Protein AF-A0A915ZDH3-F1 (afdb_monomer)

Nearest PDB structures (foldseek):
  3ffl-assembly2_B  TM=3.542E-01  e=4.500E+00  Homo sapiens
  8tau-assembly1_Y  TM=2.964E-01  e=3.317E+00  Homo sapiens

Mean predicted aligned error: 17.56 Å

Sequence (152 aa):
MQTFLTTPKYNKFYIYKTPINQHQKFCNAFGYYFMVNAKNPVYPKLSLCTECTNAWKEIRHKSQEEIENKIQEYLTTPVPIQGFLQTFHSRPGSSQSSKSTKSQVSQKPIEETIIADVNPPPNAVAQKKAAEIINATNMKLADLQQIYNSTS

pLDDT: mean 76.63, std 23.03, range [27.05, 97.31]

Structure (mmCIF, N/CA/C/O backbone):
data_AF-A0A915ZDH3-F1
#
_entry.id   AF-A0A915ZDH3-F1
#
loop_
_atom_site.group_PDB
_atom_site.id
_atom_site.type_symbol
_atom_site.label_atom_id
_atom_site.label_alt_id
_atom_site.label_comp_id
_atom_site.label_asym_id
_atom_site.label_entity_id
_atom_site.label_seq_id
_atom_site.pdbx_PDB_ins_code
_atom_site.Cartn_x
_atom_site.Cartn_y
_atom_site.Cartn_z
_atom_site.occupancy
_atom_site.B_iso_or_equiv
_atom_site.auth_seq_id
_atom_site.auth_comp_id
_atom_site.auth_asym_id
_atom_site.auth_atom_id
_atom_site.pdbx_PDB_model_num
ATOM 1 N N . MET A 1 1 ? -26.460 -9.559 18.496 1.00 49.88 1 MET A N 1
ATOM 2 C CA . MET A 1 1 ? -25.331 -9.810 17.572 1.00 49.88 1 MET A CA 1
ATOM 3 C C . MET A 1 1 ? -24.458 -8.564 17.560 1.00 49.88 1 MET A C 1
ATOM 5 O O . MET A 1 1 ? -24.919 -7.538 17.081 1.00 49.88 1 MET A O 1
ATOM 9 N N . GLN A 1 2 ? -23.270 -8.606 18.168 1.00 57.00 2 GLN A N 1
ATOM 10 C CA . GLN A 1 2 ? -22.322 -7.486 18.151 1.00 57.00 2 GLN A CA 1
ATOM 11 C C . GLN A 1 2 ? -21.479 -7.588 16.874 1.00 57.00 2 GLN A C 1
ATOM 13 O O . GLN A 1 2 ? -20.800 -8.589 16.665 1.00 57.00 2 GLN A O 1
ATOM 18 N N . THR A 1 3 ? -21.565 -6.595 15.990 1.00 57.31 3 THR A N 1
ATOM 19 C CA . THR A 1 3 ? -20.757 -6.540 14.765 1.00 57.31 3 THR A CA 1
ATOM 20 C C . THR A 1 3 ? -19.417 -5.886 15.075 1.00 57.31 3 THR A C 1
ATOM 22 O O . THR A 1 3 ? -19.370 -4.712 15.441 1.00 57.31 3 THR A O 1
ATOM 25 N N . PHE A 1 4 ? -18.328 -6.636 14.933 1.00 61.44 4 PHE A N 1
ATOM 26 C CA . PHE A 1 4 ? -16.976 -6.096 15.039 1.00 61.44 4 PHE A CA 1
ATOM 27 C C . PHE A 1 4 ? -16.575 -5.432 13.720 1.00 61.44 4 PHE A C 1
ATOM 29 O O . PHE A 1 4 ? -16.872 -5.948 12.642 1.00 61.44 4 PHE A O 1
ATOM 36 N N . LEU A 1 5 ? -15.893 -4.289 13.802 1.00 63.66 5 LEU A N 1
ATOM 37 C CA . LEU A 1 5 ? -15.323 -3.627 12.632 1.00 63.66 5 LEU A CA 1
ATOM 38 C C . LEU A 1 5 ? -14.197 -4.497 12.066 1.00 63.66 5 LEU A C 1
ATOM 40 O O . LEU A 1 5 ? -13.218 -4.781 12.757 1.00 63.66 5 LEU A O 1
ATOM 44 N N . THR A 1 6 ? -14.322 -4.908 10.807 1.00 64.25 6 THR A N 1
ATOM 45 C CA . THR A 1 6 ? -13.272 -5.646 10.099 1.00 64.25 6 THR A CA 1
ATOM 46 C C . THR A 1 6 ? -12.650 -4.745 9.047 1.00 64.25 6 THR A C 1
ATOM 48 O O . THR A 1 6 ? -13.273 -4.445 8.030 1.00 64.25 6 THR A O 1
ATOM 51 N N . THR A 1 7 ? -11.409 -4.320 9.259 1.00 68.75 7 THR A N 1
ATOM 52 C CA . THR A 1 7 ? -10.677 -3.564 8.241 1.00 68.75 7 THR A CA 1
ATOM 53 C C . THR A 1 7 ? -10.096 -4.532 7.207 1.00 68.75 7 THR A C 1
ATOM 55 O O . THR A 1 7 ? -9.376 -5.459 7.593 1.00 68.75 7 THR A O 1
ATOM 58 N N . PRO A 1 8 ? -10.356 -4.344 5.899 1.00 77.69 8 PRO A N 1
ATOM 59 C CA . PRO A 1 8 ? -9.706 -5.146 4.872 1.00 77.69 8 PRO A CA 1
ATOM 60 C C . PRO A 1 8 ? -8.184 -4.961 4.949 1.00 77.69 8 PRO A C 1
ATOM 62 O O . PRO A 1 8 ? -7.681 -3.838 5.018 1.00 77.69 8 PRO A O 1
ATOM 65 N N . LYS A 1 9 ? -7.431 -6.065 4.951 1.00 86.25 9 LYS A N 1
ATOM 66 C CA . LYS A 1 9 ? -5.966 -6.032 5.049 1.00 86.25 9 LYS A CA 1
ATOM 67 C C . LYS A 1 9 ? -5.345 -5.908 3.658 1.00 86.25 9 LYS A C 1
ATOM 69 O O . LYS A 1 9 ? -5.269 -6.886 2.920 1.00 86.25 9 LYS A O 1
ATOM 74 N N . TYR A 1 10 ? -4.847 -4.722 3.327 1.00 90.94 10 TYR A N 1
ATOM 75 C CA . TYR A 1 10 ? -4.126 -4.462 2.080 1.00 90.94 10 TYR A CA 1
ATOM 76 C C . TYR A 1 10 ? -2.629 -4.740 2.249 1.00 90.94 10 TYR A C 1
ATOM 78 O O . TYR A 1 10 ? -1.981 -4.222 3.159 1.00 90.94 10 TYR A O 1
ATOM 86 N N . ASN A 1 11 ? -2.060 -5.581 1.383 1.00 92.06 11 ASN A N 1
ATOM 87 C CA . ASN A 1 11 ? -0.655 -5.972 1.472 1.00 92.06 11 ASN A CA 1
ATOM 88 C C . ASN A 1 11 ? 0.248 -4.986 0.710 1.00 92.06 11 ASN A C 1
ATOM 90 O O . ASN A 1 11 ? 0.130 -4.857 -0.504 1.00 92.06 11 ASN A O 1
ATOM 94 N N . LYS A 1 12 ? 1.199 -4.353 1.405 1.00 93.25 12 LYS A N 1
ATOM 95 C CA . LYS A 1 12 ? 2.202 -3.455 0.800 1.00 93.25 12 LYS A CA 1
ATOM 96 C C . LYS A 1 12 ? 3.262 -4.188 -0.045 1.00 93.25 12 LYS A C 1
ATOM 98 O O . LYS A 1 12 ? 3.924 -3.562 -0.857 1.00 93.25 12 LYS A O 1
ATOM 103 N N . PHE A 1 13 ? 3.399 -5.509 0.098 1.00 94.06 13 PHE A N 1
ATOM 104 C CA . PHE A 1 13 ? 4.316 -6.387 -0.651 1.00 94.06 13 PHE A CA 1
ATOM 105 C C . PHE A 1 13 ? 3.533 -7.414 -1.489 1.00 94.06 13 PHE A C 1
ATOM 107 O O . PHE A 1 13 ? 3.738 -8.637 -1.420 1.00 94.06 13 PHE A O 1
ATOM 114 N N . TYR A 1 14 ? 2.520 -6.930 -2.209 1.00 93.12 14 TYR A N 1
ATOM 115 C CA . TYR A 1 14 ? 1.567 -7.788 -2.911 1.00 93.12 14 TYR A CA 1
ATOM 116 C C . TYR A 1 14 ? 2.134 -8.402 -4.198 1.00 93.12 14 TYR A C 1
ATOM 118 O O . TYR A 1 14 ? 1.977 -9.610 -4.421 1.00 93.12 14 TYR A O 1
ATOM 126 N N . ILE A 1 15 ? 2.813 -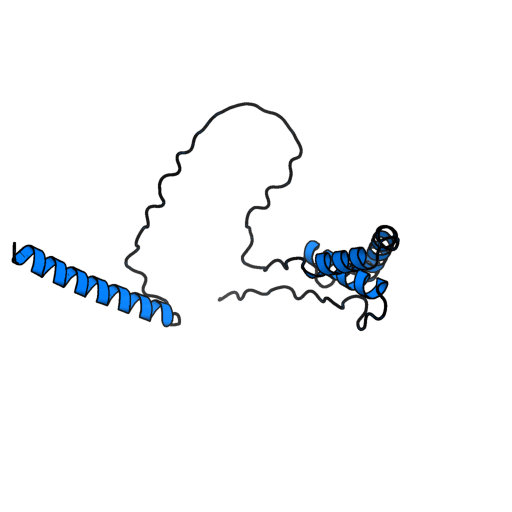7.592 -5.015 1.00 92.62 15 ILE A N 1
ATOM 127 C CA . ILE A 1 15 ? 3.370 -8.012 -6.307 1.00 92.62 15 ILE A CA 1
ATOM 128 C C . ILE A 1 15 ? 4.716 -8.701 -6.074 1.00 92.62 15 ILE A C 1
ATOM 130 O O . ILE A 1 15 ? 4.847 -9.896 -6.341 1.00 92.62 15 ILE A O 1
ATOM 134 N N . TYR A 1 16 ? 5.672 -7.978 -5.489 1.00 94.06 16 TYR A N 1
ATOM 135 C CA . TYR A 1 16 ? 7.012 -8.469 -5.175 1.00 94.06 16 TYR A CA 1
ATOM 136 C C . TYR A 1 16 ? 7.161 -8.654 -3.665 1.00 94.06 16 TYR A C 1
ATOM 138 O O . TYR A 1 16 ? 7.002 -7.704 -2.902 1.00 94.06 16 TYR A O 1
ATOM 146 N N . LYS A 1 17 ? 7.477 -9.872 -3.211 1.00 93.06 17 LYS A N 1
ATOM 147 C CA . LYS A 1 17 ? 7.645 -10.153 -1.773 1.00 93.06 17 LYS A CA 1
ATOM 148 C C . LYS A 1 17 ? 8.879 -9.484 -1.183 1.00 93.06 17 LYS A C 1
ATOM 150 O O . LYS A 1 17 ? 8.815 -8.975 -0.072 1.00 93.06 17 LYS A O 1
ATOM 155 N N . THR A 1 18 ? 9.940 -9.414 -1.976 1.00 93.50 18 THR A N 1
ATOM 156 C CA . THR A 1 18 ? 11.214 -8.811 -1.592 1.00 93.50 18 THR A CA 1
ATOM 157 C C . THR A 1 18 ? 11.607 -7.813 -2.679 1.00 93.50 18 THR A C 1
ATOM 159 O O . THR A 1 18 ? 12.240 -8.209 -3.655 1.00 93.50 18 THR A O 1
ATOM 162 N N . PRO A 1 19 ? 11.157 -6.546 -2.601 1.00 91.06 19 PRO A N 1
ATOM 163 C CA . PRO A 1 19 ? 11.464 -5.551 -3.620 1.00 91.06 19 PRO A CA 1
ATOM 164 C C . PRO A 1 19 ? 12.924 -5.093 -3.497 1.00 91.06 19 PRO A C 1
ATOM 166 O O . PRO A 1 19 ? 13.313 -4.486 -2.501 1.00 91.06 19 PRO A O 1
ATOM 169 N N . ILE A 1 20 ? 13.721 -5.378 -4.523 1.00 92.25 20 ILE A N 1
ATOM 170 C CA . ILE A 1 20 ? 15.164 -5.112 -4.569 1.00 92.25 20 ILE A CA 1
ATOM 171 C C . ILE A 1 20 ? 15.432 -3.752 -5.215 1.00 92.25 20 ILE A C 1
ATOM 173 O O . ILE A 1 20 ? 16.166 -2.930 -4.675 1.00 92.25 20 ILE A O 1
ATOM 177 N N . ASN A 1 21 ? 14.805 -3.493 -6.364 1.00 93.19 21 ASN A N 1
ATOM 178 C CA . ASN A 1 21 ? 15.008 -2.260 -7.118 1.00 93.19 21 ASN A CA 1
ATOM 179 C C . ASN A 1 21 ? 13.856 -1.262 -6.919 1.00 93.19 21 ASN A C 1
ATOM 181 O O . ASN A 1 21 ? 12.774 -1.592 -6.426 1.00 93.19 21 ASN A O 1
ATOM 185 N N . GLN A 1 22 ? 14.099 -0.016 -7.314 1.00 93.56 22 GLN A N 1
ATOM 186 C CA . GLN A 1 22 ? 13.139 1.077 -7.178 1.00 93.56 22 GLN A CA 1
ATOM 187 C C . GLN A 1 22 ? 11.841 0.827 -7.951 1.00 93.56 22 GLN A C 1
ATOM 189 O O . GLN A 1 22 ? 10.766 1.101 -7.430 1.00 93.56 22 GLN A O 1
ATOM 194 N N . HIS A 1 23 ? 11.924 0.220 -9.136 1.00 94.38 23 HIS A N 1
ATOM 195 C CA . HIS A 1 23 ? 10.754 -0.186 -9.916 1.00 94.38 23 HIS A CA 1
ATOM 196 C C . HIS A 1 23 ? 9.864 -1.182 -9.150 1.00 94.38 23 HIS A C 1
ATOM 198 O O . HIS A 1 23 ? 8.648 -1.026 -9.101 1.00 94.38 23 HIS A O 1
ATOM 204 N N . GLN A 1 24 ? 10.450 -2.182 -8.488 1.00 95.25 24 GLN A N 1
ATOM 205 C CA . GLN A 1 24 ? 9.706 -3.155 -7.685 1.00 95.25 24 GLN A CA 1
ATOM 206 C C . GLN A 1 24 ? 9.067 -2.501 -6.456 1.00 95.25 24 GLN A C 1
ATOM 208 O O . GLN A 1 24 ? 7.918 -2.810 -6.132 1.00 95.25 24 GLN A O 1
ATOM 213 N N . LYS A 1 25 ? 9.782 -1.580 -5.790 1.00 96.00 25 LYS A N 1
ATOM 214 C CA . LYS A 1 25 ? 9.224 -0.770 -4.691 1.00 96.00 25 LYS A CA 1
ATOM 215 C C . LYS A 1 25 ? 8.041 0.068 -5.185 1.00 96.00 25 LYS A C 1
ATOM 217 O O . LYS A 1 25 ? 6.989 0.061 -4.549 1.00 96.00 25 LYS A O 1
ATOM 222 N N . PHE A 1 26 ? 8.186 0.698 -6.349 1.00 96.94 26 PHE A N 1
ATOM 223 C CA . PHE A 1 26 ? 7.130 1.463 -7.000 1.00 96.94 26 PHE A CA 1
ATOM 224 C C . PHE A 1 26 ? 5.911 0.610 -7.345 1.00 96.94 26 PHE A C 1
ATOM 226 O O . PHE A 1 26 ? 4.811 0.962 -6.933 1.00 96.94 26 PHE A O 1
ATOM 233 N N . CYS A 1 27 ? 6.071 -0.536 -8.011 1.00 95.81 27 CYS A N 1
ATOM 234 C CA . CYS A 1 27 ? 4.926 -1.381 -8.356 1.00 95.81 27 CYS A CA 1
ATOM 235 C C . CYS A 1 27 ? 4.190 -1.915 -7.129 1.00 95.81 27 CYS A C 1
ATOM 237 O O . CYS A 1 27 ? 2.964 -2.006 -7.141 1.00 95.81 27 CYS A O 1
ATOM 239 N N . ASN A 1 28 ? 4.905 -2.237 -6.052 1.00 96.62 28 ASN A N 1
ATOM 240 C CA . ASN A 1 28 ? 4.269 -2.611 -4.793 1.00 96.62 28 ASN A CA 1
ATOM 241 C C . ASN A 1 28 ? 3.452 -1.460 -4.188 1.00 96.62 28 ASN A C 1
ATOM 243 O O . ASN A 1 28 ? 2.307 -1.674 -3.788 1.00 96.62 28 ASN A O 1
ATOM 247 N N . ALA A 1 29 ? 4.012 -0.248 -4.156 1.00 96.88 29 ALA A N 1
ATOM 248 C CA . ALA A 1 29 ? 3.325 0.936 -3.651 1.00 96.88 29 ALA A CA 1
ATOM 249 C C . ALA A 1 29 ? 2.104 1.301 -4.511 1.00 96.88 29 ALA A C 1
ATOM 251 O O . ALA A 1 29 ? 1.006 1.468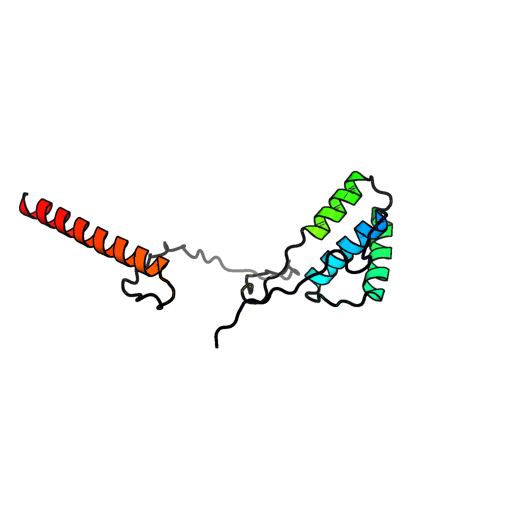 -3.982 1.00 96.88 29 ALA A O 1
ATOM 252 N N . PHE A 1 30 ? 2.267 1.321 -5.835 1.00 96.56 30 PHE A N 1
ATOM 253 C CA . PHE A 1 30 ? 1.188 1.533 -6.798 1.00 96.56 30 PHE A CA 1
ATOM 254 C C . PHE A 1 30 ? 0.084 0.481 -6.645 1.00 96.56 30 PHE A C 1
ATOM 256 O O . PHE A 1 30 ? -1.094 0.821 -6.572 1.00 96.56 30 PHE A O 1
ATOM 263 N N . GLY A 1 31 ? 0.456 -0.797 -6.524 1.00 95.69 31 GLY A N 1
ATOM 264 C CA . GLY A 1 31 ? -0.495 -1.881 -6.305 1.00 95.69 31 GLY A CA 1
ATOM 265 C C . GLY A 1 31 ? -1.277 -1.726 -5.004 1.00 95.69 31 GLY A C 1
ATOM 266 O O . GLY A 1 31 ? -2.488 -1.926 -4.998 1.00 95.69 31 GLY A O 1
ATOM 267 N N . TYR A 1 32 ? -0.616 -1.316 -3.919 1.00 95.62 32 TYR A N 1
ATOM 268 C CA . TYR A 1 32 ? -1.284 -0.994 -2.659 1.00 95.62 32 TYR A CA 1
ATOM 269 C C . TYR A 1 32 ? -2.298 0.148 -2.826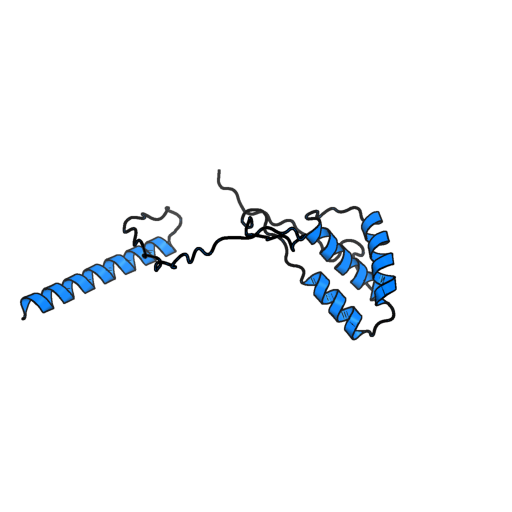 1.00 95.62 32 TYR A C 1
ATOM 271 O O . TYR A 1 32 ? -3.470 -0.047 -2.506 1.00 95.62 32 TYR A O 1
ATOM 279 N N . TYR A 1 33 ? -1.879 1.290 -3.384 1.00 95.50 33 TYR A N 1
ATOM 280 C CA . TYR A 1 33 ? -2.751 2.440 -3.667 1.00 95.50 33 TYR A CA 1
ATOM 281 C C . TYR A 1 33 ? -3.979 2.032 -4.493 1.00 95.50 33 TYR A C 1
ATOM 283 O O . TYR A 1 33 ? -5.117 2.337 -4.134 1.00 95.50 33 TYR A O 1
ATOM 291 N N . PHE A 1 34 ? -3.759 1.274 -5.567 1.00 93.75 34 PHE A N 1
ATOM 292 C CA . PHE A 1 34 ? -4.825 0.851 -6.465 1.00 93.75 34 PHE A CA 1
ATOM 293 C C . PHE A 1 34 ? -5.810 -0.106 -5.781 1.00 93.75 34 PHE A C 1
ATOM 295 O O . PHE A 1 34 ? -7.020 0.077 -5.896 1.00 93.75 34 PHE A O 1
ATOM 302 N N . MET A 1 35 ? -5.315 -1.094 -5.025 1.00 93.62 35 MET A N 1
ATOM 303 C CA . MET A 1 35 ? -6.171 -2.020 -4.271 1.00 93.62 35 MET A CA 1
ATOM 304 C C . MET A 1 35 ? -7.022 -1.293 -3.226 1.00 93.62 35 MET A C 1
ATOM 306 O O . MET A 1 35 ? -8.209 -1.600 -3.093 1.00 93.62 35 MET A O 1
ATOM 310 N N . VAL A 1 36 ? -6.436 -0.327 -2.507 1.00 92.88 36 VAL A N 1
ATOM 311 C CA . VAL A 1 36 ? -7.148 0.488 -1.511 1.00 92.88 36 VAL A CA 1
ATOM 312 C C . VAL A 1 36 ? -8.268 1.292 -2.174 1.00 92.88 36 VAL A C 1
ATOM 314 O O . VAL A 1 36 ? -9.407 1.251 -1.705 1.00 92.88 36 VAL A O 1
ATOM 317 N N . ASN A 1 37 ? -7.988 1.943 -3.305 1.00 90.69 37 ASN A N 1
ATOM 318 C CA . ASN A 1 37 ? -8.987 2.724 -4.041 1.00 90.69 37 ASN A CA 1
ATOM 319 C C . ASN A 1 37 ? -10.085 1.857 -4.665 1.00 90.69 37 ASN A C 1
ATOM 321 O O . ASN A 1 37 ? -11.260 2.221 -4.624 1.00 90.69 37 ASN A O 1
ATOM 325 N N . ALA A 1 38 ? -9.722 0.688 -5.196 1.00 89.69 38 ALA A N 1
ATOM 326 C CA . ALA A 1 38 ? -10.669 -0.285 -5.735 1.00 89.69 38 ALA A CA 1
ATOM 327 C C . ALA A 1 38 ? -11.479 -1.004 -4.642 1.00 89.69 38 ALA A C 1
ATOM 329 O O . ALA A 1 38 ? -12.386 -1.772 -4.960 1.00 89.69 38 ALA A O 1
ATOM 330 N N . LYS A 1 39 ? -11.139 -0.794 -3.360 1.00 88.56 39 LYS A N 1
ATOM 331 C CA . LYS A 1 39 ? -11.699 -1.510 -2.204 1.00 88.56 39 LYS A CA 1
ATOM 332 C C . LYS A 1 39 ? -11.625 -3.033 -2.364 1.00 88.56 39 LYS A C 1
ATOM 334 O O . LYS A 1 39 ? -12.499 -3.762 -1.900 1.00 88.56 39 LYS A O 1
ATOM 339 N N . ASN A 1 40 ? -10.580 -3.511 -3.040 1.00 89.62 40 ASN A N 1
ATOM 340 C CA . ASN A 1 40 ? -10.388 -4.919 -3.361 1.00 89.62 40 ASN A CA 1
ATOM 341 C C . ASN A 1 40 ? -8.964 -5.358 -2.975 1.00 89.62 40 ASN A C 1
ATOM 343 O O . ASN A 1 40 ? -8.019 -5.100 -3.725 1.00 89.62 40 ASN A O 1
ATOM 347 N N . PRO A 1 41 ? -8.788 -6.032 -1.822 1.00 88.00 41 PRO A N 1
ATOM 348 C CA . PRO A 1 41 ? -7.474 -6.464 -1.346 1.00 88.00 41 PRO A CA 1
ATOM 349 C C . PRO A 1 41 ? -6.884 -7.648 -2.131 1.00 88.00 41 PRO A C 1
ATOM 351 O O . PRO A 1 41 ? -5.707 -7.959 -1.951 1.00 88.00 41 PRO A O 1
ATOM 354 N N . VAL A 1 42 ? -7.670 -8.316 -2.986 1.00 89.00 42 VAL A N 1
ATOM 355 C CA . VAL A 1 42 ? -7.244 -9.469 -3.801 1.00 89.00 42 VAL A CA 1
ATOM 356 C C . VAL A 1 42 ? -7.413 -9.132 -5.283 1.00 89.00 42 VAL A C 1
ATOM 358 O O . VAL A 1 42 ? -8.063 -9.834 -6.055 1.00 89.00 42 VAL A O 1
ATOM 361 N N . TYR A 1 43 ? -6.842 -8.002 -5.692 1.00 89.81 43 TYR A N 1
ATOM 362 C CA . TYR A 1 43 ? -6.916 -7.559 -7.079 1.00 89.81 43 TYR A CA 1
ATOM 363 C C . TYR A 1 43 ? -6.024 -8.431 -7.993 1.00 89.81 43 TYR A C 1
ATOM 365 O O . TYR A 1 43 ? -4.929 -8.833 -7.571 1.00 89.81 43 TYR A O 1
ATOM 373 N N . PRO A 1 44 ? -6.433 -8.730 -9.243 1.00 93.06 44 PRO A N 1
ATOM 374 C CA . PRO A 1 44 ? -5.620 -9.511 -10.174 1.00 93.06 44 PRO A CA 1
ATOM 375 C C . PRO A 1 44 ? -4.234 -8.899 -10.415 1.00 93.06 44 PRO A C 1
ATOM 377 O O . PRO A 1 44 ? -4.095 -7.767 -10.880 1.00 93.06 44 PRO A O 1
ATOM 380 N N . LYS A 1 45 ? -3.181 -9.675 -10.133 1.00 91.56 45 LYS A N 1
ATOM 381 C CA . LYS A 1 45 ? -1.790 -9.210 -10.266 1.00 91.56 45 LYS A CA 1
ATOM 382 C C . LYS A 1 45 ? -1.422 -8.823 -11.695 1.00 91.56 45 LYS A C 1
ATOM 384 O O . LYS A 1 45 ? -0.684 -7.867 -11.875 1.00 91.56 45 LYS A O 1
ATOM 389 N N . LEU A 1 46 ? -1.938 -9.544 -12.693 1.00 92.12 46 LEU A N 1
ATOM 390 C CA . LEU A 1 46 ? -1.627 -9.280 -14.099 1.00 92.12 46 LEU A CA 1
ATOM 391 C C . LEU A 1 46 ? -2.060 -7.867 -14.509 1.00 92.12 46 LEU A C 1
ATOM 393 O O . LEU A 1 46 ? -1.260 -7.113 -15.051 1.00 92.12 46 LEU A O 1
ATOM 397 N N . SER A 1 47 ? -3.291 -7.486 -14.163 1.00 91.69 47 SER A N 1
ATOM 398 C CA . SER A 1 47 ? -3.819 -6.143 -14.407 1.00 91.69 47 SER A CA 1
ATOM 399 C C . SER A 1 47 ? -3.002 -5.071 -13.679 1.00 91.69 47 SER A C 1
ATOM 401 O O . SER A 1 47 ? -2.634 -4.073 -14.287 1.00 91.69 47 SER A O 1
ATOM 403 N N . LEU A 1 48 ? -2.636 -5.306 -12.411 1.00 92.12 48 LEU A N 1
ATOM 404 C CA . LEU A 1 48 ? -1.765 -4.393 -11.657 1.00 92.12 48 LEU A CA 1
ATOM 405 C C . LEU A 1 48 ? -0.390 -4.210 -12.300 1.00 92.12 48 LEU A C 1
ATOM 407 O O . LEU A 1 48 ? 0.134 -3.101 -12.301 1.00 92.12 48 LEU A O 1
ATOM 411 N N . CYS A 1 49 ? 0.207 -5.276 -12.835 1.00 90.81 49 CYS A N 1
ATOM 412 C CA . CYS A 1 49 ? 1.495 -5.191 -13.516 1.00 90.81 49 CYS A CA 1
ATOM 413 C C . CYS A 1 49 ? 1.403 -4.361 -14.804 1.00 90.81 49 CYS A C 1
ATOM 415 O O . CYS A 1 49 ? 2.289 -3.541 -15.055 1.00 90.81 49 CYS A O 1
ATOM 417 N N . THR A 1 50 ? 0.340 -4.533 -15.596 1.00 93.00 50 THR A N 1
ATOM 418 C CA . THR A 1 50 ? 0.114 -3.735 -16.813 1.00 93.00 50 THR A CA 1
ATOM 419 C C . THR A 1 50 ? -0.053 -2.254 -16.476 1.00 93.00 50 THR A C 1
ATOM 421 O O . THR A 1 50 ? 0.652 -1.416 -17.038 1.00 93.00 50 THR A O 1
ATOM 424 N N . GLU A 1 51 ? -0.907 -1.934 -15.502 1.00 94.06 51 GLU A N 1
ATOM 425 C CA . GLU A 1 51 ? -1.118 -0.553 -15.051 1.00 94.06 51 GLU A CA 1
ATOM 426 C C . GLU A 1 51 ? 0.152 0.050 -14.431 1.00 94.06 51 GLU A C 1
ATOM 428 O O . GLU A 1 51 ? 0.526 1.177 -14.760 1.00 94.06 51 GLU A O 1
ATOM 433 N N . CYS A 1 52 ? 0.889 -0.719 -13.615 1.00 95.00 52 CYS A N 1
ATOM 434 C CA . CYS A 1 52 ? 2.171 -0.271 -13.064 1.00 95.00 52 CYS A CA 1
ATOM 435 C C . CYS A 1 52 ? 3.163 0.067 -14.179 1.00 95.00 52 CYS A C 1
ATOM 437 O O . CYS A 1 52 ? 3.848 1.082 -14.102 1.00 95.00 52 CYS A O 1
ATOM 439 N N . THR A 1 53 ? 3.239 -0.763 -15.222 1.00 93.81 53 THR A N 1
ATOM 440 C CA . THR A 1 53 ? 4.172 -0.551 -16.337 1.00 93.81 53 THR A CA 1
ATOM 441 C C . THR A 1 53 ? 3.893 0.775 -17.037 1.00 93.81 53 THR A C 1
ATOM 443 O O . THR A 1 53 ? 4.829 1.491 -17.392 1.00 93.81 53 THR A O 1
ATOM 446 N N . ASN A 1 54 ? 2.618 1.129 -17.205 1.00 94.44 54 ASN A N 1
ATOM 447 C CA . ASN A 1 54 ? 2.226 2.411 -17.780 1.00 94.44 54 ASN A CA 1
ATOM 448 C C . ASN A 1 54 ? 2.556 3.571 -16.835 1.00 94.44 54 ASN A C 1
ATOM 450 O O . ASN A 1 54 ? 3.232 4.509 -17.247 1.00 94.44 54 ASN A O 1
ATOM 454 N N . ALA A 1 55 ? 2.189 3.471 -15.556 1.00 95.06 55 ALA A N 1
ATOM 455 C CA . ALA A 1 55 ? 2.498 4.500 -14.564 1.00 95.06 55 ALA A CA 1
ATOM 456 C C . ALA A 1 55 ? 4.013 4.713 -14.375 1.00 95.06 55 ALA A C 1
ATOM 458 O O . ALA A 1 55 ? 4.471 5.834 -14.164 1.00 95.06 55 ALA A O 1
ATOM 459 N N . TRP A 1 56 ? 4.809 3.648 -14.478 1.00 95.94 56 TRP A N 1
ATOM 460 C CA . TRP A 1 56 ? 6.261 3.716 -14.354 1.00 95.94 56 TRP A CA 1
ATOM 461 C C . TRP A 1 56 ? 6.909 4.472 -15.516 1.00 95.94 56 TRP A C 1
ATOM 463 O O . TRP A 1 56 ? 7.875 5.199 -15.290 1.00 95.94 56 TRP A O 1
ATOM 473 N N . LYS A 1 57 ? 6.385 4.349 -16.745 1.00 95.38 57 LYS A N 1
ATOM 474 C CA . LYS A 1 57 ? 6.906 5.088 -17.913 1.00 95.38 57 LYS A CA 1
ATOM 475 C C . LYS A 1 57 ? 6.888 6.601 -17.692 1.00 95.38 57 LYS A C 1
ATOM 477 O O . LYS A 1 57 ? 7.851 7.263 -18.058 1.00 95.38 57 LYS A O 1
ATOM 482 N N . GLU A 1 58 ? 5.859 7.109 -17.023 1.00 94.19 58 GLU A N 1
ATOM 483 C CA . GLU A 1 58 ? 5.699 8.541 -16.744 1.00 94.19 58 GLU A CA 1
ATOM 484 C C . GLU A 1 58 ? 6.664 9.063 -15.671 1.00 94.19 58 GLU A C 1
ATOM 486 O O . GLU A 1 58 ? 6.992 10.248 -15.643 1.00 94.19 58 GLU A O 1
ATOM 491 N N . ILE A 1 59 ? 7.124 8.197 -14.760 1.00 94.62 59 ILE A N 1
ATOM 492 C CA . ILE A 1 59 ? 7.899 8.637 -13.592 1.00 94.62 59 ILE A CA 1
ATOM 493 C C . ILE A 1 59 ? 9.366 8.204 -13.606 1.00 94.62 59 ILE A C 1
ATOM 495 O O . ILE A 1 59 ? 10.175 8.806 -12.910 1.00 94.62 59 ILE A O 1
ATOM 499 N N . ARG A 1 60 ? 9.740 7.193 -14.399 1.00 93.69 60 ARG A N 1
ATOM 500 C CA . ARG A 1 60 ? 11.105 6.624 -14.439 1.00 93.69 60 ARG A CA 1
ATOM 501 C C . ARG A 1 60 ? 12.194 7.609 -14.868 1.00 93.69 60 ARG A C 1
ATOM 503 O O . ARG A 1 60 ? 13.370 7.306 -14.718 1.00 93.69 60 ARG A O 1
ATOM 510 N N . HIS A 1 61 ? 11.803 8.726 -15.475 1.00 96.19 61 HIS A N 1
ATOM 511 C CA . HIS A 1 61 ? 12.701 9.782 -15.944 1.00 96.19 61 HIS A CA 1
ATOM 512 C C . HIS A 1 61 ? 12.915 10.889 -14.906 1.00 96.19 61 HIS A C 1
ATOM 514 O O . HIS A 1 61 ? 13.718 11.790 -15.136 1.00 96.19 61 HIS A O 1
ATOM 520 N N . LYS A 1 62 ? 12.183 10.842 -13.790 1.00 95.88 62 LYS A N 1
ATOM 521 C CA . LYS A 1 62 ? 12.273 11.819 -12.708 1.00 95.88 62 LYS A CA 1
ATOM 522 C C . LYS A 1 62 ? 13.486 11.558 -11.821 1.00 95.88 62 LYS A C 1
ATOM 524 O O . LYS A 1 62 ? 14.127 10.509 -11.911 1.00 95.88 62 LYS A O 1
ATOM 529 N N . SER A 1 63 ? 13.787 12.519 -10.954 1.00 96.81 63 SER A N 1
ATOM 530 C CA . SER A 1 63 ? 14.843 12.363 -9.956 1.00 96.81 63 SER A CA 1
ATOM 531 C C . SER A 1 63 ? 14.520 11.243 -8.959 1.00 96.81 63 SER A C 1
ATOM 533 O O . SER A 1 63 ? 13.363 10.869 -8.749 1.00 96.81 63 SER A O 1
ATOM 535 N N . GLN A 1 64 ? 15.560 10.720 -8.306 1.00 94.69 64 GLN A N 1
ATOM 536 C CA . GLN A 1 64 ? 15.420 9.694 -7.273 1.00 94.69 64 GLN A CA 1
ATOM 537 C C . GLN A 1 64 ? 14.446 10.123 -6.167 1.00 94.69 64 GLN A C 1
ATOM 539 O O . GLN A 1 64 ? 13.571 9.348 -5.783 1.00 94.69 64 GLN A O 1
ATOM 544 N N . GLU A 1 65 ? 14.587 11.365 -5.701 1.00 96.44 65 GLU A N 1
ATOM 545 C CA . GLU A 1 65 ? 13.775 11.951 -4.636 1.00 96.44 65 GLU A CA 1
ATOM 546 C C . GLU A 1 65 ? 12.297 12.026 -5.032 1.00 96.44 65 GLU A C 1
ATOM 548 O O . GLU A 1 65 ? 11.429 11.602 -4.273 1.00 96.44 65 GLU A O 1
ATOM 553 N N . GLU A 1 66 ? 11.986 12.482 -6.247 1.00 96.69 66 GLU A N 1
ATOM 554 C CA . GLU A 1 66 ? 10.601 12.539 -6.728 1.00 96.69 66 GLU A CA 1
ATOM 555 C C . GLU A 1 66 ? 9.950 11.156 -6.793 1.00 96.69 66 GLU A C 1
ATOM 557 O O . GLU A 1 66 ? 8.775 10.998 -6.449 1.00 96.69 66 GLU A O 1
ATOM 562 N N . ILE A 1 67 ? 10.701 10.141 -7.225 1.00 95.88 67 ILE A N 1
ATOM 563 C CA . ILE A 1 67 ? 10.195 8.769 -7.289 1.00 95.88 67 ILE A CA 1
ATOM 564 C C . ILE A 1 67 ? 9.965 8.220 -5.874 1.00 95.88 67 ILE A C 1
ATOM 566 O O . ILE A 1 67 ? 8.944 7.577 -5.627 1.00 95.88 67 ILE A O 1
ATOM 570 N N . GLU A 1 68 ? 10.878 8.472 -4.936 1.00 96.31 68 GLU A N 1
ATOM 571 C CA . GLU A 1 68 ? 10.724 8.060 -3.536 1.00 96.31 68 GLU A CA 1
ATOM 572 C C . GLU A 1 68 ? 9.542 8.758 -2.860 1.00 96.31 68 GLU A C 1
ATOM 574 O O . GLU A 1 68 ? 8.717 8.085 -2.235 1.00 96.31 68 GLU A O 1
ATOM 579 N N . ASN A 1 69 ? 9.382 10.064 -3.072 1.00 97.31 69 ASN A N 1
ATOM 580 C CA . ASN A 1 69 ? 8.226 10.827 -2.605 1.00 97.31 69 ASN A CA 1
ATOM 581 C C . ASN A 1 69 ? 6.922 10.247 -3.162 1.00 97.31 69 ASN A C 1
ATOM 583 O O . ASN A 1 69 ? 5.961 10.054 -2.414 1.00 97.31 69 ASN A O 1
ATOM 587 N N . LYS A 1 70 ? 6.899 9.870 -4.447 1.00 96.75 70 LYS A N 1
ATOM 588 C CA . LYS A 1 70 ? 5.719 9.245 -5.057 1.00 96.75 70 LYS A CA 1
ATOM 589 C C . LYS A 1 70 ? 5.406 7.869 -4.469 1.00 96.75 70 LYS A C 1
ATOM 591 O O . LYS A 1 70 ? 4.242 7.530 -4.263 1.00 96.75 70 LYS A O 1
ATOM 596 N N . ILE A 1 71 ? 6.434 7.073 -4.174 1.00 96.94 71 ILE A N 1
ATOM 597 C CA . ILE A 1 71 ? 6.280 5.792 -3.474 1.00 96.94 71 ILE A CA 1
ATOM 598 C C . ILE A 1 71 ? 5.651 6.019 -2.096 1.00 96.94 71 ILE A C 1
ATOM 600 O O . ILE A 1 71 ? 4.711 5.306 -1.738 1.00 96.94 71 ILE A O 1
ATOM 604 N N . GLN A 1 72 ? 6.132 7.007 -1.336 1.00 96.69 72 GLN A N 1
ATOM 605 C CA . GLN A 1 72 ? 5.572 7.324 -0.022 1.00 96.69 72 GLN A CA 1
ATOM 606 C C . GLN A 1 72 ? 4.119 7.792 -0.120 1.00 96.69 72 GLN A C 1
ATOM 608 O O . GLN A 1 72 ? 3.287 7.285 0.626 1.00 96.69 72 GLN A O 1
ATOM 613 N N . GLU A 1 73 ? 3.794 8.663 -1.079 1.00 96.75 73 GLU A N 1
ATOM 614 C CA . GLU A 1 73 ? 2.421 9.115 -1.353 1.00 96.75 73 GLU A CA 1
ATOM 615 C C . GLU A 1 73 ? 1.462 7.930 -1.557 1.00 96.75 73 GLU A C 1
ATOM 617 O O . GLU A 1 73 ? 0.382 7.876 -0.971 1.00 96.75 73 GLU A O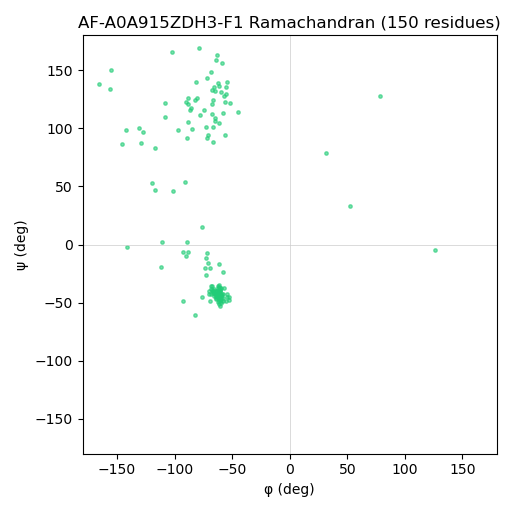 1
ATOM 622 N N . TYR A 1 74 ? 1.868 6.921 -2.331 1.00 96.31 74 TYR A N 1
ATOM 623 C CA . TYR A 1 74 ? 1.050 5.723 -2.512 1.00 96.31 74 TYR A CA 1
ATOM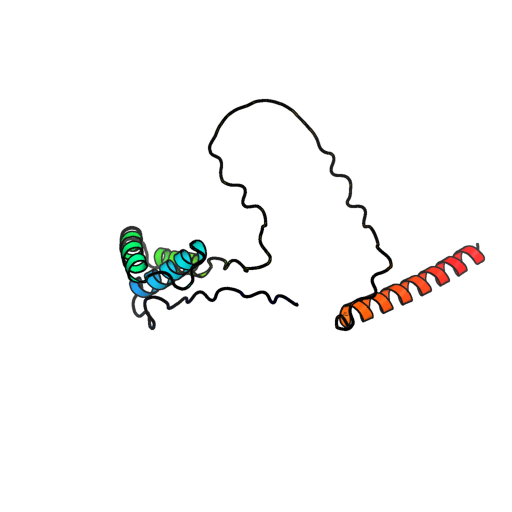 624 C C . TYR A 1 74 ? 0.939 4.874 -1.241 1.00 96.31 74 TYR A C 1
ATOM 626 O O . TYR A 1 74 ? -0.132 4.338 -0.947 1.00 96.31 74 TYR A O 1
ATOM 634 N N . LEU A 1 75 ? 2.005 4.747 -0.451 1.00 94.75 75 LEU A N 1
ATOM 635 C CA . LEU A 1 75 ? 1.994 3.941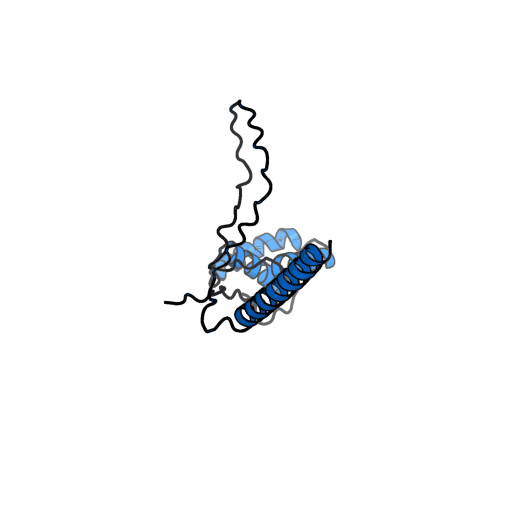 0.775 1.00 94.75 75 LEU A CA 1
ATOM 636 C C . LEU A 1 75 ? 1.224 4.585 1.936 1.00 94.75 75 LEU A C 1
ATOM 638 O O . LEU A 1 75 ? 0.830 3.859 2.860 1.00 94.75 75 LEU A O 1
ATOM 642 N N . THR A 1 76 ? 1.012 5.902 1.896 1.00 94.81 76 THR A N 1
ATOM 643 C CA . THR A 1 76 ? 0.225 6.665 2.878 1.00 94.81 76 THR A CA 1
ATOM 644 C C . THR A 1 76 ? -1.261 6.745 2.530 1.00 94.81 76 THR A C 1
ATOM 646 O O . THR A 1 76 ? -2.027 7.324 3.300 1.00 94.81 76 THR A O 1
ATOM 649 N N . THR A 1 77 ? -1.697 6.110 1.433 1.00 93.50 77 THR A N 1
ATOM 650 C CA . THR A 1 77 ? -3.117 6.035 1.058 1.00 93.50 77 THR A CA 1
ATOM 651 C C . THR A 1 77 ? -3.962 5.522 2.230 1.00 93.50 77 THR A C 1
ATOM 653 O O . THR A 1 77 ? -3.708 4.407 2.718 1.00 93.50 77 THR A O 1
ATOM 656 N N . PRO A 1 78 ? -4.957 6.303 2.691 1.00 89.62 78 PRO A N 1
ATOM 657 C CA . PRO A 1 78 ? -5.765 5.944 3.845 1.00 89.62 78 PRO A CA 1
ATOM 658 C C . PRO A 1 78 ? -6.643 4.732 3.533 1.00 89.62 78 PRO A C 1
ATOM 660 O O . PRO A 1 78 ? -7.317 4.673 2.506 1.00 89.62 78 PRO A O 1
ATOM 663 N N . VAL A 1 79 ? -6.651 3.759 4.443 1.00 86.31 79 VAL A N 1
ATOM 664 C CA . VAL A 1 79 ? -7.466 2.550 4.304 1.00 86.31 79 VAL A CA 1
ATOM 665 C C . VAL A 1 79 ? -8.892 2.843 4.778 1.00 86.31 79 VAL A C 1
ATOM 667 O O . VAL A 1 79 ? -9.066 3.242 5.932 1.00 86.31 79 VAL A O 1
ATOM 670 N N . PRO A 1 80 ? -9.926 2.622 3.946 1.00 76.56 80 PRO A N 1
ATOM 671 C CA . PRO A 1 80 ? -11.301 2.808 4.380 1.00 76.56 80 PRO A CA 1
ATOM 672 C C . PRO A 1 80 ? -11.661 1.763 5.444 1.00 76.56 80 PRO A C 1
ATOM 674 O O . PRO A 1 80 ? -11.537 0.556 5.220 1.00 76.56 80 PRO A O 1
ATOM 677 N N . ILE A 1 81 ? -12.122 2.225 6.607 1.00 74.12 81 ILE A N 1
ATOM 678 C CA . ILE A 1 81 ? -12.635 1.353 7.667 1.00 74.12 81 ILE A CA 1
ATOM 679 C C . ILE A 1 81 ? -14.050 0.925 7.272 1.00 74.12 81 ILE A C 1
ATOM 681 O O . ILE A 1 81 ? -14.982 1.734 7.244 1.00 74.12 81 ILE A O 1
ATOM 685 N N . GLN A 1 82 ? -14.208 -0.358 6.952 1.00 64.44 82 GLN A N 1
ATOM 686 C CA . GLN A 1 82 ? -15.510 -0.950 6.669 1.00 64.44 82 GLN A CA 1
ATOM 687 C C . GLN A 1 82 ? -16.327 -0.963 7.972 1.00 64.44 82 GLN A C 1
ATOM 689 O O . GLN A 1 82 ? -15.981 -1.667 8.919 1.00 64.44 82 GLN A O 1
ATOM 694 N N . GLY A 1 83 ? -17.395 -0.163 8.017 1.00 59.59 83 GLY A N 1
ATOM 695 C CA . GLY A 1 83 ? -18.355 -0.139 9.125 1.00 59.59 83 GLY A CA 1
ATOM 696 C C . GLY A 1 83 ? -18.618 1.223 9.772 1.00 59.59 83 GLY A C 1
ATOM 697 O O . GLY A 1 83 ? -19.506 1.286 10.612 1.00 59.59 83 GLY A O 1
ATOM 698 N N . PHE A 1 84 ? -17.923 2.309 9.389 1.00 49.62 84 PHE A N 1
ATOM 699 C CA . PHE A 1 84 ? -18.230 3.634 9.969 1.00 49.62 84 PHE A CA 1
ATOM 700 C C . PHE A 1 84 ? -18.172 4.854 9.036 1.00 49.62 84 PHE A C 1
ATOM 702 O O . PHE A 1 84 ? -18.498 5.952 9.467 1.00 49.62 84 PHE A O 1
ATOM 709 N N . LEU A 1 85 ? -17.811 4.720 7.757 1.00 46.84 85 LEU A N 1
ATOM 710 C CA . LEU A 1 85 ? -17.679 5.890 6.879 1.00 46.84 85 LEU A CA 1
ATOM 711 C C . LEU A 1 85 ? -18.671 5.838 5.720 1.00 46.84 85 LEU A C 1
ATOM 713 O O . LEU A 1 85 ? -18.348 5.449 4.599 1.00 46.84 85 LEU A O 1
ATOM 717 N N . GLN A 1 86 ? -19.889 6.283 6.013 1.00 45.72 86 GLN A N 1
ATOM 718 C CA . GLN A 1 86 ? -20.777 6.890 5.025 1.00 45.72 86 GLN A CA 1
ATOM 719 C C . GLN A 1 86 ? -20.738 8.416 5.210 1.00 45.72 86 GLN A C 1
ATOM 721 O O . GLN A 1 86 ? -21.757 9.084 5.300 1.00 45.72 86 GLN A O 1
ATOM 726 N N . THR A 1 87 ? -19.538 8.981 5.342 1.00 44.31 87 THR A N 1
ATOM 727 C CA . THR A 1 87 ? -19.324 10.422 5.489 1.00 44.31 87 THR A CA 1
ATOM 728 C C . THR A 1 87 ? -18.989 11.021 4.127 1.00 44.31 87 THR A C 1
ATOM 730 O O . THR A 1 87 ? -17.875 10.914 3.630 1.00 44.31 87 THR A O 1
ATOM 733 N N . PHE A 1 88 ? -20.022 11.601 3.513 1.00 44.53 88 PHE A N 1
ATOM 734 C CA . PHE A 1 88 ? -20.003 12.719 2.563 1.00 44.53 88 PHE A CA 1
ATOM 735 C C . PHE A 1 88 ? -18.769 12.853 1.656 1.00 44.53 88 PHE A C 1
ATOM 737 O O . PHE A 1 88 ? -17.949 13.753 1.822 1.00 44.53 88 PHE A O 1
ATOM 744 N N . HIS A 1 89 ? -18.699 12.047 0.599 1.00 41.62 89 HIS A N 1
ATOM 745 C CA . HIS A 1 89 ? -17.993 12.488 -0.601 1.00 41.62 89 HIS A CA 1
ATOM 746 C C . HIS A 1 89 ? -18.985 13.226 -1.496 1.00 41.62 89 HIS A C 1
ATOM 748 O O . HIS A 1 89 ? -19.675 12.627 -2.322 1.00 41.62 89 HIS A O 1
ATOM 754 N N . SER A 1 90 ? -19.056 14.546 -1.323 1.00 44.81 90 SER A N 1
ATOM 755 C CA . SER A 1 90 ? -19.543 15.428 -2.379 1.00 44.81 90 SER A CA 1
ATOM 756 C C . SER A 1 90 ? -18.651 15.223 -3.602 1.00 44.81 90 SER A C 1
ATOM 758 O O . SER A 1 90 ? -17.454 15.506 -3.583 1.00 44.81 90 SER A O 1
ATOM 760 N N . ARG A 1 91 ? -19.245 14.659 -4.650 1.00 39.09 91 ARG A N 1
ATOM 761 C CA . ARG A 1 91 ? -18.657 14.474 -5.978 1.00 39.09 91 ARG A CA 1
ATOM 762 C C . ARG A 1 91 ? -18.164 15.829 -6.525 1.00 39.09 91 ARG A C 1
ATOM 764 O O . ARG A 1 91 ? -18.927 16.793 -6.442 1.00 39.09 91 ARG A O 1
ATOM 771 N N . PRO A 1 92 ? 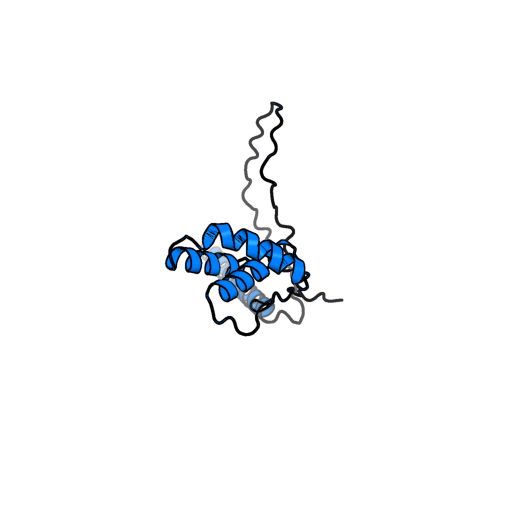-16.959 15.937 -7.119 1.00 38.41 92 PRO A N 1
ATOM 772 C CA . PRO A 1 92 ? -16.563 17.146 -7.836 1.00 38.41 92 PRO A CA 1
ATOM 773 C C . PRO A 1 92 ? -17.466 17.320 -9.061 1.00 38.41 92 PRO A C 1
ATOM 775 O O . PRO A 1 92 ? -17.742 16.360 -9.785 1.00 38.41 92 PRO A O 1
ATOM 778 N N . GLY A 1 93 ? -17.985 18.534 -9.222 1.00 30.61 93 GLY A N 1
ATOM 779 C CA . GLY A 1 93 ? -19.117 18.857 -10.080 1.00 30.61 93 GLY A CA 1
ATOM 780 C C . GLY A 1 93 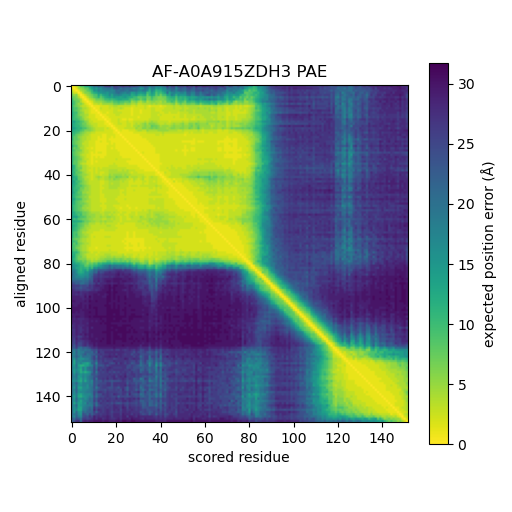? -18.914 18.572 -11.567 1.00 30.61 93 GLY A C 1
ATOM 781 O O . GLY A 1 93 ? -17.913 18.949 -12.167 1.00 30.61 93 GLY A O 1
ATOM 782 N N . SER A 1 94 ? -19.953 17.986 -12.162 1.00 30.14 94 SER A N 1
ATOM 783 C CA . SER A 1 94 ? -20.344 18.293 -13.534 1.00 30.14 94 SER A CA 1
ATOM 784 C C . SER A 1 94 ? -21.349 19.436 -13.458 1.00 30.14 94 SER A C 1
ATOM 786 O O . SER A 1 94 ? -22.365 19.342 -12.770 1.00 30.14 94 SER A O 1
ATOM 788 N N . SER A 1 95 ? -21.024 20.524 -14.135 1.00 38.22 95 SER A N 1
ATOM 789 C CA . SER A 1 95 ? -21.804 21.743 -14.289 1.00 38.22 95 SER A CA 1
ATOM 790 C C . SER A 1 95 ? -23.179 21.465 -14.897 1.00 38.22 95 SER A C 1
ATOM 792 O O . SER A 1 95 ? -23.263 20.914 -15.990 1.00 38.22 95 SER A O 1
ATOM 794 N N . GLN A 1 96 ? -24.244 21.945 -14.250 1.00 31.00 96 GLN A N 1
ATOM 795 C CA . GLN A 1 96 ? -25.392 22.502 -14.964 1.00 31.00 96 GLN A CA 1
ATOM 796 C C . GLN A 1 96 ? -26.178 23.489 -14.090 1.00 31.00 96 GLN A C 1
ATOM 798 O O . GLN A 1 96 ? -26.427 23.285 -12.907 1.00 31.00 96 GLN A O 1
ATOM 803 N N . SER A 1 97 ? -26.474 24.614 -14.729 1.00 30.94 97 SER A N 1
ATOM 804 C CA . SER A 1 97 ? -27.088 25.842 -14.238 1.00 30.94 97 SER A CA 1
ATOM 805 C C . SER A 1 97 ? -28.541 25.665 -13.791 1.00 30.94 97 SER A C 1
ATOM 807 O O . SER A 1 97 ? -29.349 25.208 -14.592 1.00 30.94 97 SER A O 1
ATOM 809 N N . SER A 1 98 ? -28.902 26.238 -12.636 1.00 31.02 98 SER A N 1
ATOM 810 C CA . SER A 1 98 ? -30.162 26.990 -12.480 1.00 31.02 98 SER A CA 1
ATOM 811 C C . SER A 1 98 ? -30.182 27.828 -11.190 1.00 31.02 98 SER A C 1
ATOM 813 O O . SER A 1 98 ? -29.706 27.406 -10.142 1.00 31.02 98 SER A O 1
ATOM 815 N N . LYS A 1 99 ? -30.695 29.057 -11.325 1.00 28.25 99 LYS A N 1
ATOM 816 C CA . LYS A 1 99 ? -30.803 30.153 -10.343 1.00 28.25 99 LYS A CA 1
ATOM 817 C C . LYS A 1 99 ? -31.699 29.845 -9.130 1.00 28.25 99 LYS A C 1
ATOM 819 O O . LYS A 1 99 ? -32.650 29.088 -9.260 1.00 28.25 99 LYS A O 1
ATOM 824 N N . SER A 1 100 ? -31.507 30.685 -8.091 1.00 27.95 100 SER A N 1
ATOM 825 C CA . SER A 1 100 ? -32.449 31.053 -7.004 1.00 27.95 100 SER A CA 1
ATOM 826 C C . SER A 1 100 ? -32.581 29.983 -5.900 1.00 27.95 100 SER A C 1
ATOM 828 O O . SER A 1 100 ? -32.761 28.822 -6.208 1.00 27.95 100 SER A O 1
ATOM 830 N N . THR A 1 101 ? -32.441 30.240 -4.593 1.00 27.05 101 THR A N 1
ATOM 831 C CA . THR A 1 101 ? -32.803 31.399 -3.755 1.00 27.05 101 THR A CA 1
ATOM 832 C C . THR A 1 101 ? -31.894 31.437 -2.512 1.00 27.05 101 THR A C 1
ATOM 834 O O . THR A 1 101 ? -31.473 30.394 -2.017 1.00 27.05 101 THR A O 1
ATOM 837 N N . LYS A 1 102 ? -31.606 32.630 -1.971 1.00 37.06 102 LYS A N 1
ATOM 838 C CA . LYS A 1 102 ? -30.991 32.795 -0.641 1.00 37.06 102 LYS A CA 1
ATOM 839 C C . LYS A 1 102 ? -31.839 32.077 0.419 1.00 37.06 102 LYS A C 1
ATOM 841 O O . LYS A 1 102 ? -33.032 32.336 0.525 1.00 37.06 102 LYS A O 1
ATOM 846 N N . SER A 1 103 ? -31.219 31.248 1.249 1.00 29.64 103 SER A N 1
ATOM 847 C CA . SER A 1 103 ? -31.766 30.865 2.553 1.00 29.64 103 SER A CA 1
ATOM 848 C C . SER A 1 103 ? -30.618 30.778 3.544 1.00 29.64 103 SER A C 1
ATOM 850 O O . SER A 1 103 ? -29.839 29.830 3.579 1.00 29.64 103 SER A O 1
ATOM 852 N N . GLN A 1 104 ? -30.486 31.867 4.290 1.00 36.97 104 GLN A N 1
ATOM 853 C CA . GLN A 1 104 ? -29.597 32.037 5.421 1.00 36.97 104 GLN A CA 1
ATOM 854 C C . GLN A 1 104 ? -30.178 31.183 6.557 1.00 36.97 104 GLN A C 1
ATOM 856 O O . GLN A 1 104 ? -31.104 31.607 7.243 1.00 36.97 104 GLN A O 1
ATOM 861 N N . VAL A 1 105 ? -29.706 29.945 6.714 1.00 32.28 105 VAL A N 1
ATOM 862 C CA . VAL A 1 105 ? -30.077 29.129 7.877 1.00 32.28 105 VAL A CA 1
ATOM 863 C C . VAL A 1 105 ? -29.126 29.496 9.004 1.00 32.28 105 VAL A C 1
ATOM 865 O O . VAL A 1 105 ? -27.972 29.076 9.043 1.00 32.28 105 VAL A O 1
ATOM 868 N N . SER A 1 106 ? -29.641 30.360 9.875 1.00 32.78 106 SER A N 1
ATOM 869 C CA . SER A 1 106 ? -29.101 30.686 11.188 1.00 32.78 106 SER A CA 1
ATOM 870 C C . SER A 1 106 ? -28.700 29.399 11.914 1.00 32.78 106 SER A C 1
ATOM 872 O O . SER A 1 106 ? -29.553 28.558 12.207 1.00 32.78 106 SER A O 1
ATOM 874 N N . GLN A 1 107 ? -27.402 29.217 12.165 1.00 37.28 107 GLN A N 1
ATOM 875 C CA . GLN A 1 107 ? -26.921 28.173 13.061 1.00 37.28 107 GLN A CA 1
ATOM 876 C C . GLN A 1 107 ? -27.404 28.528 14.468 1.00 37.28 107 GLN A C 1
ATOM 878 O O . GLN A 1 107 ? -26.851 29.410 15.122 1.00 37.28 107 GLN A O 1
ATOM 883 N N . LYS A 1 108 ? -28.472 27.862 14.919 1.00 42.22 108 LYS A N 1
ATOM 884 C CA . LYS A 1 108 ? -28.814 27.843 16.340 1.00 42.22 108 LYS A CA 1
ATOM 885 C C . LYS A 1 108 ? -27.662 27.174 17.104 1.00 42.22 108 LYS A C 1
ATOM 887 O O . LYS A 1 108 ? -27.135 26.174 16.608 1.00 42.22 108 LYS A O 1
ATOM 892 N N . PRO A 1 109 ? -27.271 27.696 18.279 1.00 34.50 109 PRO A N 1
ATOM 893 C CA . PRO A 1 109 ? -26.332 27.016 19.158 1.00 34.50 109 PRO A CA 1
ATOM 894 C C . PRO A 1 109 ? -26.839 25.606 19.453 1.00 34.50 109 PRO A C 1
ATOM 896 O O . PRO A 1 109 ? -28.040 25.398 19.623 1.00 34.50 109 PRO A O 1
ATOM 899 N N . ILE A 1 110 ? -25.920 24.645 19.472 1.00 42.53 110 ILE A N 1
ATOM 900 C CA . ILE A 1 110 ? -26.192 23.277 19.900 1.00 42.53 110 ILE A CA 1
ATOM 901 C C . ILE A 1 110 ? -26.641 23.375 21.357 1.00 42.53 110 ILE A C 1
ATOM 903 O O . ILE A 1 110 ? -25.829 23.647 22.237 1.00 42.53 110 ILE A O 1
ATOM 907 N N . GLU A 1 111 ? -27.939 23.223 21.603 1.00 37.44 111 GLU A N 1
ATOM 908 C CA . GLU A 1 111 ? -28.439 22.999 22.951 1.00 37.44 111 GLU A CA 1
ATOM 909 C C . GLU A 1 111 ? -27.884 21.643 23.397 1.00 37.44 111 GLU A C 1
ATOM 911 O O . GLU A 1 111 ? -28.285 20.590 22.893 1.00 37.44 111 GLU A O 1
ATOM 916 N N . GLU A 1 112 ? -26.899 21.680 24.298 1.00 38.16 112 GLU A N 1
ATOM 917 C CA . GLU A 1 112 ? -26.456 20.524 25.069 1.00 38.16 112 GLU A CA 1
ATOM 918 C C . GLU A 1 112 ? -27.671 19.969 25.809 1.00 38.16 112 GLU A C 1
ATOM 920 O O . GLU A 1 112 ? -28.045 20.412 26.893 1.00 38.16 112 GLU A O 1
ATOM 925 N N . THR A 1 113 ? -28.327 18.989 25.193 1.00 38.28 113 THR A N 1
ATOM 926 C CA . THR A 1 113 ? -29.318 18.179 25.883 1.00 38.28 113 THR A CA 1
ATOM 927 C C . THR A 1 113 ? -28.541 17.288 26.843 1.00 38.28 113 THR A C 1
ATOM 929 O O . THR A 1 113 ? -28.065 16.215 26.472 1.00 38.28 113 THR A O 1
ATOM 932 N N . ILE A 1 114 ? -28.361 17.761 28.076 1.00 43.81 114 ILE A N 1
ATOM 933 C CA . ILE A 1 114 ? -27.880 16.952 29.194 1.00 43.81 114 ILE A CA 1
ATOM 934 C C . ILE A 1 114 ? -28.981 15.923 29.480 1.00 43.81 114 ILE A C 1
ATOM 936 O O . ILE A 1 114 ? -29.904 16.168 30.254 1.00 43.81 114 ILE A O 1
ATOM 940 N N . ILE A 1 115 ? -28.931 14.777 28.798 1.00 43.38 115 ILE A N 1
ATOM 941 C CA . ILE A 1 115 ? -29.776 13.630 29.132 1.00 43.38 115 ILE A CA 1
ATOM 942 C C . ILE A 1 115 ? -29.209 13.035 30.422 1.00 43.38 115 ILE A C 1
ATOM 944 O O . ILE A 1 115 ? -28.195 12.343 30.413 1.00 43.38 115 ILE A O 1
ATOM 948 N N . ALA A 1 116 ? -29.861 13.357 31.538 1.00 45.25 116 ALA A N 1
ATOM 949 C CA . ALA A 1 116 ? -29.462 13.001 32.897 1.00 45.25 116 ALA A CA 1
ATOM 950 C C . ALA A 1 116 ? -29.743 11.538 33.294 1.00 45.25 116 ALA A C 1
ATOM 952 O O . ALA A 1 116 ? -29.698 11.216 34.475 1.00 45.25 116 ALA A O 1
ATOM 953 N N . ASP A 1 117 ? -30.021 10.637 32.352 1.00 57.16 117 ASP A N 1
ATOM 954 C CA . ASP A 1 117 ? -30.285 9.239 32.692 1.00 57.16 117 ASP A CA 1
ATOM 955 C C . ASP A 1 117 ? -29.754 8.298 31.611 1.00 57.16 117 ASP A C 1
ATOM 957 O O . ASP A 1 117 ? -30.433 7.933 30.653 1.00 57.16 117 ASP A O 1
ATOM 961 N N . VAL A 1 118 ? -28.480 7.936 31.740 1.00 57.34 118 VAL A N 1
ATOM 962 C CA . VAL A 1 118 ? -27.898 6.824 30.991 1.00 57.34 118 VAL A CA 1
ATOM 963 C C . VAL A 1 118 ? -27.239 5.928 32.014 1.00 57.34 118 VAL A C 1
ATOM 965 O O . VAL A 1 118 ? -26.107 6.173 32.420 1.00 57.34 118 VAL A O 1
ATOM 968 N N . ASN A 1 119 ? -27.944 4.882 32.440 1.00 66.62 119 ASN A N 1
ATOM 969 C CA . ASN A 1 119 ? -27.299 3.767 33.117 1.00 66.62 119 ASN A CA 1
ATOM 970 C C . ASN A 1 119 ? -26.359 3.108 32.091 1.00 66.62 119 ASN A C 1
ATOM 972 O O . ASN A 1 119 ? -26.843 2.525 31.113 1.00 66.62 119 ASN A O 1
ATOM 976 N N . PRO A 1 120 ? -25.029 3.245 32.233 1.00 67.44 120 PRO A N 1
ATOM 977 C CA . PRO A 1 120 ? -24.110 2.742 31.231 1.00 67.44 120 PRO A CA 1
ATOM 978 C C . PRO A 1 120 ? -24.148 1.205 31.225 1.00 67.44 120 PRO A C 1
ATOM 980 O O . PRO A 1 120 ? -24.374 0.584 32.270 1.00 67.44 120 PRO A O 1
ATOM 983 N N . PRO A 1 121 ? -23.933 0.558 30.065 1.00 75.06 121 PRO A N 1
ATOM 984 C CA . PRO A 1 121 ? -23.962 -0.897 29.972 1.00 75.06 121 PRO A CA 1
ATOM 985 C C . PRO A 1 121 ? -22.912 -1.538 30.903 1.00 75.06 121 PRO A C 1
ATOM 987 O O . PRO A 1 121 ? -21.900 -0.905 31.214 1.00 75.06 121 PRO A O 1
ATOM 990 N N . PRO A 1 122 ? -23.089 -2.804 31.333 1.00 70.50 122 PRO A N 1
ATOM 991 C CA . PRO A 1 122 ? -22.282 -3.412 32.404 1.00 70.50 122 PRO A CA 1
ATOM 992 C C . PRO A 1 122 ? -20.766 -3.434 32.151 1.00 70.50 122 PRO A C 1
ATOM 994 O O . PRO A 1 122 ? -19.974 -3.496 33.086 1.00 70.50 122 PRO A O 1
ATOM 997 N N . ASN A 1 123 ? -20.352 -3.383 30.885 1.00 82.44 123 ASN A N 1
ATOM 998 C CA . ASN A 1 123 ? -18.954 -3.379 30.459 1.00 82.44 123 ASN A CA 1
ATOM 999 C C . ASN A 1 123 ? -18.326 -1.972 30.380 1.00 82.44 123 ASN A C 1
ATOM 1001 O O . ASN A 1 123 ? -17.118 -1.858 30.175 1.00 82.44 123 ASN A O 1
ATOM 1005 N N . ALA A 1 124 ? -19.096 -0.897 30.562 1.00 82.00 124 ALA A N 1
ATOM 1006 C CA . ALA A 1 124 ? -18.633 0.487 30.457 1.00 82.00 124 ALA A CA 1
ATOM 1007 C C . ALA A 1 124 ? -18.138 1.043 31.808 1.00 82.00 124 ALA A C 1
ATOM 1009 O O . ALA A 1 124 ? -18.555 2.108 32.266 1.00 82.00 124 ALA A O 1
ATOM 1010 N N . VAL A 1 125 ? -17.205 0.325 32.443 1.00 84.06 125 VAL A N 1
ATOM 1011 C CA . VAL A 1 125 ? -16.692 0.614 33.799 1.00 84.06 125 VAL A CA 1
ATOM 1012 C C . VAL A 1 125 ? -16.163 2.047 33.941 1.00 84.06 125 VAL A C 1
ATOM 1014 O O . VAL A 1 125 ? -16.448 2.719 34.930 1.00 84.06 125 VAL A O 1
ATOM 1017 N N . ALA A 1 126 ? -15.428 2.546 32.943 1.00 84.94 126 ALA A N 1
ATOM 1018 C CA . ALA A 1 126 ? -14.885 3.905 32.967 1.00 84.94 126 ALA A CA 1
ATOM 1019 C C . ALA A 1 126 ? -15.983 4.983 32.908 1.00 84.94 126 ALA A C 1
ATOM 1021 O O . ALA A 1 126 ? -15.904 5.976 33.625 1.00 84.94 126 ALA A O 1
ATOM 1022 N N . GLN A 1 127 ? -17.025 4.768 32.097 1.00 84.69 127 GLN A N 1
ATOM 1023 C CA . GLN A 1 127 ? -18.157 5.696 31.983 1.00 84.69 127 GLN A CA 1
ATOM 1024 C C . GLN A 1 127 ? -19.001 5.687 33.256 1.00 84.69 127 GLN A C 1
ATOM 1026 O O . GLN A 1 127 ? -19.382 6.749 33.737 1.00 84.69 127 GLN A O 1
ATOM 1031 N N . LYS A 1 128 ? -19.214 4.507 33.855 1.00 86.12 128 LYS A N 1
ATOM 1032 C CA . LYS A 1 128 ? -19.878 4.381 35.156 1.00 86.12 128 LYS A CA 1
ATOM 1033 C C . LYS A 1 128 ? -19.143 5.170 36.236 1.00 86.12 128 LYS A C 1
ATOM 1035 O O . LYS A 1 128 ? -19.753 5.978 36.927 1.00 86.12 128 LYS A O 1
ATOM 1040 N N . LYS A 1 129 ? -17.820 5.007 36.317 1.00 87.88 129 LYS A N 1
ATOM 1041 C CA . LYS A 1 129 ? -16.986 5.756 37.263 1.00 87.88 129 LYS A CA 1
ATOM 1042 C C . LYS A 1 129 ? -17.063 7.268 37.020 1.00 87.88 129 LYS A C 1
ATOM 1044 O O . LYS A 1 129 ? -17.125 8.034 37.973 1.00 87.88 129 LYS A O 1
ATOM 1049 N N . ALA A 1 130 ? -17.082 7.704 35.760 1.00 86.88 130 ALA A N 1
ATOM 1050 C CA . ALA A 1 130 ? -17.249 9.117 35.424 1.00 86.88 130 ALA A CA 1
ATOM 1051 C C . ALA A 1 130 ? -18.627 9.654 35.853 1.00 86.88 130 ALA A C 1
ATOM 1053 O O . ALA A 1 130 ? -18.694 10.717 36.463 1.00 86.88 130 ALA A O 1
ATOM 1054 N N . ALA A 1 131 ? -19.705 8.904 35.607 1.00 86.38 131 ALA A N 1
ATOM 1055 C CA . ALA A 1 131 ? -21.059 9.274 36.021 1.00 86.38 131 ALA A CA 1
ATOM 1056 C C . ALA A 1 131 ? -21.192 9.371 37.552 1.00 86.38 131 ALA A C 1
ATOM 1058 O O . ALA A 1 131 ? -21.765 10.331 38.062 1.00 86.38 131 ALA A O 1
ATOM 1059 N N . GLU A 1 132 ? -20.598 8.433 38.294 1.00 86.88 132 GLU A N 1
ATOM 1060 C CA . GLU A 1 132 ? -20.543 8.475 39.762 1.00 86.88 132 GLU A CA 1
ATOM 1061 C C . GLU A 1 132 ? -19.818 9.734 40.268 1.00 86.88 132 GLU A C 1
ATOM 1063 O O . GLU A 1 132 ? -20.305 10.404 41.179 1.00 86.88 132 GLU A O 1
ATOM 1068 N N . ILE A 1 133 ? -18.688 10.100 39.649 1.00 88.94 133 ILE A N 1
ATOM 1069 C CA . ILE A 1 133 ? -17.938 11.318 39.997 1.00 88.94 133 ILE A CA 1
ATOM 1070 C C . ILE A 1 133 ? -18.761 12.579 39.702 1.00 88.94 133 ILE A C 1
ATOM 1072 O O . ILE A 1 133 ? -18.782 13.496 40.528 1.00 88.94 133 ILE A O 1
ATOM 1076 N N . ILE A 1 134 ? -19.449 12.632 38.557 1.00 89.69 134 ILE A N 1
ATOM 1077 C CA . ILE A 1 134 ? -20.306 13.766 38.180 1.00 89.69 134 ILE A CA 1
ATOM 1078 C C . ILE A 1 134 ? -21.438 13.926 39.197 1.00 89.69 134 ILE A C 1
ATOM 1080 O O . ILE A 1 134 ? -21.624 15.015 39.736 1.00 89.69 134 ILE A O 1
ATOM 1084 N N . ASN A 1 135 ? -22.133 12.837 39.531 1.00 88.88 135 ASN A N 1
ATOM 1085 C CA . ASN A 1 135 ? -23.232 12.862 40.497 1.00 88.88 135 ASN A CA 1
ATOM 1086 C C . ASN A 1 135 ? -22.760 13.307 41.887 1.00 88.88 135 ASN A C 1
ATOM 1088 O O . ASN A 1 135 ? -23.374 14.184 42.493 1.00 88.88 135 ASN A O 1
ATOM 1092 N N . ALA A 1 136 ? -21.631 12.776 42.364 1.00 91.06 136 ALA A N 1
ATOM 1093 C CA . ALA A 1 136 ? -21.049 13.182 43.642 1.00 91.06 136 ALA A CA 1
ATOM 1094 C C . ALA A 1 136 ? -20.647 14.667 43.658 1.00 91.06 136 ALA A C 1
ATOM 1096 O O . ALA A 1 136 ? -20.807 15.349 44.671 1.00 91.06 136 ALA A O 1
ATOM 1097 N N . THR A 1 137 ? -20.136 15.183 42.539 1.00 92.25 137 THR A N 1
ATOM 1098 C CA . THR A 1 137 ? -19.763 16.599 42.410 1.00 92.25 137 THR A CA 1
ATOM 1099 C C . THR A 1 137 ? -20.999 17.497 42.388 1.00 92.25 137 THR A C 1
ATOM 1101 O O . THR A 1 137 ? -21.018 18.510 43.083 1.00 92.25 137 THR A O 1
ATOM 1104 N N . ASN A 1 138 ? -22.051 17.102 41.668 1.00 90.31 138 ASN A N 1
ATOM 1105 C CA . ASN A 1 138 ? -23.310 17.846 41.616 1.00 90.31 138 ASN A CA 1
ATOM 1106 C C . ASN A 1 138 ? -23.993 17.913 42.986 1.00 90.31 138 ASN A C 1
AT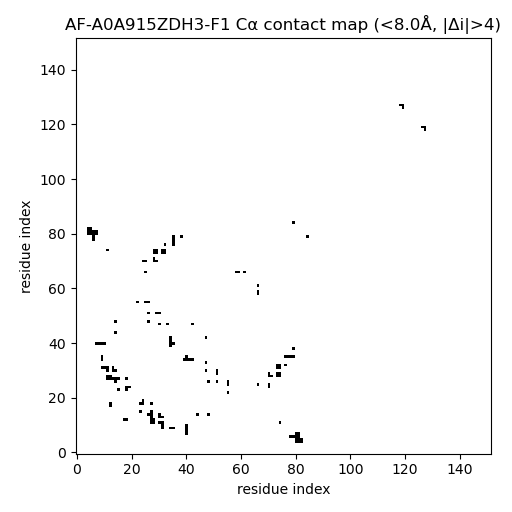OM 1108 O O . ASN A 1 138 ? -24.478 18.976 43.361 1.00 90.31 138 ASN A O 1
ATOM 1112 N N . MET A 1 139 ? -23.975 16.822 43.762 1.00 91.25 139 MET A N 1
ATOM 1113 C CA . MET A 1 139 ? -24.483 16.841 45.140 1.00 91.25 139 MET A CA 1
ATOM 1114 C C . MET A 1 139 ? -23.723 17.845 46.011 1.00 91.25 139 MET A C 1
ATOM 1116 O O . MET A 1 139 ? -24.339 18.700 46.637 1.00 91.25 139 MET A O 1
ATOM 1120 N N . LYS A 1 140 ? -22.383 17.817 45.984 1.00 93.38 140 LYS A N 1
ATOM 1121 C CA . LYS A 1 140 ? -21.566 18.786 46.736 1.00 93.38 140 LYS A CA 1
ATOM 1122 C C . LYS A 1 140 ? -21.827 20.231 46.313 1.00 93.38 140 LYS A C 1
ATOM 1124 O O . LYS A 1 140 ? -21.792 21.133 47.144 1.00 93.38 140 LYS A O 1
ATOM 1129 N N . LEU A 1 141 ? -22.052 20.460 45.022 1.00 92.25 141 LEU A N 1
ATOM 1130 C CA . LEU A 1 141 ? -22.363 21.786 44.498 1.00 92.25 141 LEU A CA 1
ATOM 1131 C C . LEU A 1 141 ? -23.729 22.280 44.995 1.00 92.25 141 LEU A C 1
ATOM 1133 O O . LEU A 1 141 ? -23.835 23.435 45.405 1.00 92.25 141 LEU A O 1
ATOM 1137 N N . ALA A 1 142 ? -24.739 21.406 45.021 1.00 91.25 142 ALA A N 1
ATOM 1138 C CA . ALA A 1 142 ? -26.057 21.719 45.568 1.00 91.25 142 ALA A CA 1
ATOM 1139 C C . ALA A 1 142 ? -25.994 22.050 47.071 1.00 91.25 142 ALA A C 1
ATOM 1141 O O . ALA A 1 142 ? -26.586 23.043 47.496 1.00 91.25 142 ALA A O 1
ATOM 1142 N N . ASP A 1 143 ? -25.213 21.297 47.853 1.00 89.81 143 ASP A N 1
ATOM 1143 C CA . ASP A 1 143 ? -25.019 21.557 49.287 1.00 89.81 143 ASP A CA 1
ATOM 1144 C C . ASP A 1 143 ? -24.413 22.951 49.533 1.00 89.81 143 ASP A C 1
ATOM 1146 O O . ASP A 1 143 ? -24.887 23.712 50.379 1.00 89.81 143 ASP A O 1
ATOM 1150 N N . LEU A 1 144 ? -23.388 23.330 48.761 1.00 90.88 144 LEU A N 1
ATOM 1151 C CA . LEU A 1 144 ? -22.764 24.654 48.868 1.00 90.88 144 LEU A CA 1
ATOM 1152 C C . LEU A 1 144 ? -23.731 25.786 48.499 1.00 90.88 144 LEU A C 1
ATOM 1154 O O . LEU A 1 144 ? -23.749 26.821 49.168 1.00 90.88 144 LEU A O 1
ATOM 1158 N N . GLN A 1 145 ? -24.550 25.591 47.463 1.00 89.81 145 GLN A N 1
ATOM 1159 C CA . GLN A 1 145 ? -25.582 26.557 47.078 1.00 89.81 145 GLN A CA 1
ATOM 1160 C C . GLN A 1 145 ? -26.649 26.709 48.166 1.00 89.81 145 GLN A C 1
ATOM 1162 O O . GLN A 1 145 ? -27.073 27.828 48.459 1.00 89.81 145 GLN A O 1
ATOM 1167 N N . GLN A 1 146 ? -27.059 25.608 48.799 1.00 88.62 146 GLN A N 1
ATOM 1168 C CA . GLN A 1 146 ? -28.018 25.639 49.901 1.00 88.62 146 GLN A CA 1
ATOM 1169 C C . GLN A 1 146 ? -27.473 26.418 51.104 1.00 88.62 146 GLN A C 1
ATOM 1171 O O . GLN A 1 146 ? -28.193 27.246 51.667 1.00 88.62 146 GLN A O 1
ATOM 1176 N N . ILE A 1 147 ? -26.209 26.191 51.478 1.00 89.56 147 ILE A N 1
ATOM 1177 C CA . ILE A 1 147 ? -25.548 26.939 52.557 1.00 89.56 147 ILE A CA 1
ATOM 1178 C C . ILE A 1 147 ? -25.523 28.430 52.216 1.00 89.56 147 ILE A C 1
ATOM 1180 O O . ILE A 1 147 ? -25.976 29.245 53.018 1.00 89.56 147 ILE A O 1
ATOM 1184 N N . TYR A 1 148 ? -25.069 28.795 51.015 1.00 85.88 148 TYR A N 1
ATOM 1185 C CA . TYR A 1 148 ? -25.010 30.192 50.579 1.00 85.88 148 TYR A CA 1
ATOM 1186 C C . TYR A 1 148 ? -26.371 30.896 50.688 1.00 85.88 148 TYR A C 1
ATOM 1188 O O . TYR A 1 148 ? -26.472 31.952 51.308 1.00 85.88 148 TYR A O 1
ATOM 1196 N N . ASN A 1 149 ? -27.431 30.266 50.178 1.00 86.19 149 ASN A N 1
ATOM 1197 C CA . ASN A 1 149 ? -28.784 30.826 50.203 1.00 86.19 149 ASN A CA 1
ATOM 1198 C C . ASN A 1 149 ? -29.403 30.888 51.611 1.00 86.19 149 ASN A C 1
ATOM 1200 O O . ASN A 1 149 ? -30.343 31.644 51.819 1.00 86.19 149 ASN A O 1
ATOM 1204 N N . SER A 1 150 ? -28.903 30.098 52.567 1.00 77.12 150 SER A N 1
ATOM 1205 C CA . SER A 1 150 ? -29.391 30.087 53.957 1.00 77.12 150 SER A CA 1
ATOM 1206 C C . SER A 1 150 ? -28.653 31.078 54.866 1.00 77.12 150 SER A C 1
ATOM 1208 O O . SER A 1 150 ? -29.058 31.266 56.011 1.00 77.12 150 SER A O 1
ATOM 1210 N N . THR A 1 151 ? -27.552 31.669 54.388 1.00 71.00 151 THR A N 1
ATOM 1211 C CA . THR A 1 151 ? -26.695 32.582 55.167 1.00 71.00 151 THR A CA 1
ATOM 1212 C C . THR A 1 151 ? -26.763 34.036 54.673 1.00 71.00 151 THR A C 1
ATOM 1214 O O . THR A 1 151 ? -26.058 34.888 55.213 1.00 71.00 151 THR A O 1
ATOM 1217 N N . SER A 1 152 ? -27.586 34.317 53.655 1.00 53.47 152 SER A N 1
ATOM 1218 C CA . SER A 1 152 ? -27.902 35.662 53.151 1.00 53.47 152 SER A CA 1
ATOM 1219 C C . SER A 1 152 ? -29.256 36.140 53.655 1.00 53.47 152 SER A C 1
ATOM 1221 O O . SER A 1 152 ? -29.413 37.381 53.681 1.00 53.47 152 SER A O 1
#

Secondary structure (DSSP, 8-state):
-----------TTSS-SS--SHHHHHHHHHHHHHHHHTT-TT--HHHHHHHHHHHHHHHTTS-HHHHHHHHHHHHTPPPP-TTT------PPPPP--------------------------TT-HHHHHHHHHHHHHHHHHHHHHHHHHH--

Radius of gyration: 27.96 Å; Cα contacts (8 Å, |Δi|>4): 85; chains: 1; bounding box: 48×46×73 Å

Solvent-accessible surface area (backbone atoms only — not comparable to full-atom values): 9767 Å² total; per-residue (Å²): 135,88,84,76,76,58,64,79,77,69,51,65,51,65,80,41,81,76,57,85,51,70,67,44,44,37,42,11,17,50,44,33,33,50,25,54,74,67,73,33,70,80,61,63,63,69,61,46,51,55,53,37,55,56,59,42,67,78,45,73,83,52,55,71,64,60,48,52,53,52,33,50,58,29,66,65,55,77,74,76,57,50,86,78,73,89,74,80,80,80,72,84,81,81,90,79,91,81,83,89,78,95,75,88,75,76,81,71,78,83,76,82,77,78,75,90,77,72,86,60,61,94,85,39,59,69,58,45,53,50,51,53,51,52,52,56,50,51,51,55,52,51,53,54,51,52,52,53,69,73,75,112

Organism: NCBI:txid588596

Foldseek 3Di:
DDDDFDFDDADLCVQPVDQDDLLSLQLSLQSSLVCQVVVHNPDDNVVSVVVSVVVCVVPVPDDPVVSVVVSVVSNPRDHDTPPPDPPDDPDDDDDDDDDDDDDDPPPDPPPPPPPLDDPDPPPPVVVNVVNVVVVVVVVVVVVVVVVVVVVD